Protein AF-A0A840QL45-F1 (afdb_monomer_lite)

Radius of gyration: 33.61 Å; chains: 1; bounding box: 46×87×76 Å

Foldseek 3Di:
DDDDDDDDDDDDDDDDDDDDDPPPPPPCPVVNVVVVVVVVVVVVVVVVVVVVVVVVVVVVVVVVPDDDDPVVVVVVVVVVVVVVVVVVVVVVVVVVVVVVVVVVVD

Structure (mmCIF, N/CA/C/O backbone):
data_AF-A0A840QL45-F1
#
_entry.id   AF-A0A840QL45-F1
#
loop_
_atom_site.group_PDB
_atom_site.id
_atom_site.type_symbol
_atom_site.label_atom_id
_atom_site.label_alt_id
_atom_site.label_comp_id
_atom_site.label_asym_id
_atom_site.label_entity_id
_atom_site.label_seq_id
_atom_site.pdbx_PDB_ins_code
_atom_site.Cartn_x
_atom_site.Cartn_y
_atom_site.Cartn_z
_atom_site.occupancy
_atom_site.B_iso_or_equiv
_atom_site.auth_seq_id
_atom_site.auth_comp_id
_atom_site.auth_asym_id
_atom_site.auth_atom_id
_atom_site.pdbx_PDB_model_num
ATOM 1 N N . MET A 1 1 ? -22.420 77.841 51.236 1.00 42.84 1 MET A N 1
ATOM 2 C CA . MET A 1 1 ? -21.204 77.981 50.421 1.00 42.84 1 MET A CA 1
ATOM 3 C C . MET A 1 1 ? -20.469 76.660 50.507 1.00 42.84 1 MET A C 1
ATOM 5 O O . MET A 1 1 ? -20.133 76.236 51.602 1.00 42.84 1 MET A O 1
ATOM 9 N N . GLU A 1 2 ? -20.395 75.988 49.363 1.00 56.12 2 GLU A N 1
ATOM 10 C CA . GLU A 1 2 ? -19.425 74.959 48.946 1.00 56.12 2 GLU A CA 1
ATOM 11 C C . GLU A 1 2 ? -17.988 75.156 49.515 1.00 56.12 2 GLU A C 1
ATOM 13 O O . GLU A 1 2 ? -17.725 76.276 49.962 1.00 56.12 2 GLU A O 1
ATOM 18 N N . PRO A 1 3 ? -17.006 74.212 49.410 1.00 57.12 3 PRO A N 1
ATOM 19 C CA . PRO A 1 3 ? -16.990 72.967 48.609 1.00 57.12 3 PRO A CA 1
ATOM 20 C C . PRO A 1 3 ? -16.070 71.804 49.139 1.00 57.12 3 PRO A C 1
ATOM 22 O O . PRO A 1 3 ? -15.508 71.853 50.227 1.00 57.12 3 PRO A O 1
ATOM 25 N N . LEU A 1 4 ? -15.875 70.804 48.262 1.00 47.50 4 LEU A N 1
ATOM 26 C CA . LEU A 1 4 ? -14.695 69.935 48.042 1.00 47.50 4 LEU A CA 1
ATOM 27 C C . LEU A 1 4 ? -14.500 68.624 48.840 1.00 47.50 4 LEU A C 1
ATOM 29 O O . LEU A 1 4 ? -13.968 68.585 49.941 1.00 47.50 4 LEU A O 1
ATOM 33 N N . THR A 1 5 ? -14.753 67.543 48.090 1.00 57.69 5 THR A N 1
ATOM 34 C CA . THR A 1 5 ? -13.879 66.368 47.909 1.00 57.69 5 THR A CA 1
ATOM 35 C C . THR A 1 5 ? -13.745 65.396 49.079 1.00 57.69 5 THR A C 1
ATOM 37 O O . THR A 1 5 ? -12.937 65.593 49.976 1.00 57.69 5 THR A O 1
ATOM 40 N N . ASN A 1 6 ? -14.379 64.224 48.956 1.00 48.50 6 ASN A N 1
ATOM 41 C CA . ASN A 1 6 ? -13.684 63.006 49.361 1.00 48.50 6 ASN A CA 1
ATOM 42 C C . ASN A 1 6 ? -14.086 61.789 48.519 1.00 48.50 6 ASN A C 1
ATOM 44 O O . ASN A 1 6 ? -15.243 61.375 48.481 1.00 48.50 6 ASN A O 1
ATOM 48 N N . HIS A 1 7 ? -13.082 61.238 47.842 1.00 60.62 7 HIS A N 1
ATOM 49 C CA . HIS A 1 7 ? -13.088 59.929 47.210 1.00 60.62 7 HIS A CA 1
ATOM 50 C C . HIS A 1 7 ? -13.340 58.842 48.258 1.00 60.62 7 HIS A C 1
ATOM 52 O O . HIS A 1 7 ? -12.675 58.843 49.288 1.00 60.62 7 HIS A O 1
ATOM 58 N N . ALA A 1 8 ? -14.212 57.882 47.960 1.00 53.56 8 ALA A N 1
ATOM 59 C CA . ALA A 1 8 ? -13.899 56.451 48.001 1.00 53.56 8 ALA A CA 1
ATOM 60 C C . ALA A 1 8 ? -15.185 55.617 47.924 1.00 53.56 8 ALA A C 1
ATOM 62 O O . ALA A 1 8 ? -16.197 55.937 48.533 1.00 53.56 8 ALA A O 1
ATOM 63 N N . VAL A 1 9 ? -15.063 54.477 47.244 1.00 59.66 9 VAL A N 1
ATOM 64 C CA . VAL A 1 9 ? -15.986 53.335 47.290 1.00 59.66 9 VAL A CA 1
ATOM 65 C C . VAL A 1 9 ? -17.275 53.484 46.477 1.00 59.66 9 VAL A C 1
ATOM 67 O O . VAL A 1 9 ? -18.364 53.657 47.001 1.00 59.66 9 VAL A O 1
ATOM 70 N N . GLN A 1 10 ? -17.163 53.225 45.175 1.00 54.59 10 GLN A N 1
ATOM 71 C CA . GLN A 1 10 ? -18.096 52.288 44.544 1.00 54.59 10 GLN A CA 1
ATOM 72 C C . GLN A 1 10 ? -17.371 51.544 43.418 1.00 54.59 10 GLN A C 1
ATOM 74 O O . GLN A 1 10 ? -17.616 51.731 42.229 1.00 54.59 10 GLN A O 1
ATOM 79 N N . MET A 1 11 ? -16.425 50.694 43.823 1.00 58.34 11 MET A N 1
ATOM 80 C CA . MET A 1 11 ? -16.047 49.546 43.008 1.00 58.34 11 MET A CA 1
ATOM 81 C C . MET A 1 11 ? -17.242 48.579 42.955 1.00 58.34 11 MET A C 1
ATOM 83 O O . MET A 1 11 ? -17.995 48.458 43.921 1.00 58.34 11 MET A O 1
ATOM 87 N N . MET A 1 12 ? -17.355 47.875 41.827 1.00 63.62 12 MET A N 1
ATOM 88 C CA . MET A 1 12 ? -18.273 46.766 41.544 1.00 63.62 12 MET A CA 1
ATOM 89 C C . MET A 1 12 ? -19.691 47.132 41.062 1.00 63.62 12 MET A C 1
ATOM 91 O O . MET A 1 12 ? -20.669 47.110 41.804 1.00 63.62 12 MET A O 1
ATOM 95 N N . ARG A 1 13 ? -19.823 47.316 39.745 1.00 65.31 13 ARG A N 1
ATOM 96 C CA . ARG A 1 13 ? -21.002 46.845 39.001 1.00 65.31 13 ARG A CA 1
ATOM 97 C C . ARG A 1 13 ? -20.501 46.021 37.811 1.00 65.31 13 ARG A C 1
ATOM 99 O O . ARG A 1 13 ? -19.921 46.611 36.902 1.00 65.31 13 ARG A O 1
ATOM 106 N N . PRO A 1 14 ? -20.669 44.687 37.791 1.00 52.94 14 PRO A N 1
ATOM 107 C CA . PRO A 1 14 ? -20.407 43.919 36.584 1.00 52.94 14 PRO A CA 1
ATOM 108 C C . PRO A 1 14 ? -21.488 44.251 35.548 1.00 52.94 14 PRO A C 1
ATOM 110 O O . PRO A 1 14 ? -22.662 43.938 35.736 1.00 52.94 14 PRO A O 1
ATOM 113 N N . GLN A 1 15 ? -21.092 44.918 34.461 1.00 52.97 15 GLN A N 1
ATOM 114 C CA . GLN A 1 15 ? -21.915 45.016 33.261 1.00 52.97 15 GLN A CA 1
ATOM 115 C C . GLN A 1 15 ? -21.777 43.712 32.478 1.00 52.97 15 GLN A C 1
ATOM 117 O O . GLN A 1 15 ? -20.753 43.448 31.854 1.00 52.97 15 GLN A O 1
ATOM 122 N N . ALA A 1 16 ? -22.821 42.893 32.519 1.00 52.53 16 ALA A N 1
ATOM 123 C CA . ALA A 1 16 ? -23.074 41.904 31.488 1.00 52.53 16 ALA A CA 1
ATOM 124 C C . ALA A 1 16 ? -23.800 42.601 30.330 1.00 52.53 16 ALA A C 1
ATOM 126 O O . ALA A 1 16 ? -24.838 43.209 30.581 1.00 52.53 16 ALA A O 1
ATOM 127 N N . SER A 1 17 ? -23.272 42.524 29.100 1.00 52.84 17 SER A N 1
ATOM 128 C CA . SER A 1 17 ? -23.962 41.977 27.906 1.00 52.84 17 SER A CA 1
ATOM 129 C C . SER A 1 17 ? -23.291 42.335 26.555 1.00 52.84 17 SER A C 1
ATOM 131 O O . SER A 1 17 ? -23.435 43.442 26.060 1.00 52.84 17 SER A O 1
ATOM 133 N N . THR A 1 18 ? -22.693 41.299 25.927 1.00 50.81 18 THR A N 1
ATOM 134 C CA . THR A 1 18 ? -22.773 40.889 24.489 1.00 50.81 18 THR A CA 1
ATOM 135 C C . THR A 1 18 ? -22.149 41.781 23.382 1.00 50.81 18 THR A C 1
ATOM 137 O O . THR A 1 18 ? -21.949 42.961 23.638 1.00 50.81 18 THR A O 1
ATOM 140 N N . PRO A 1 19 ? -21.887 41.308 22.129 1.00 52.75 19 PRO A N 1
ATOM 141 C CA . PRO A 1 19 ? -22.080 39.973 21.531 1.00 52.75 19 PRO A CA 1
ATOM 142 C C . PRO A 1 19 ? -20.887 39.448 20.662 1.00 52.75 19 PRO A C 1
ATOM 144 O O . PRO A 1 19 ? -19.961 40.171 20.315 1.00 52.75 19 PRO A O 1
ATOM 147 N N . THR A 1 20 ? -20.994 38.187 20.225 1.00 51.47 20 THR A N 1
ATOM 148 C CA . THR A 1 20 ? -20.463 37.654 18.947 1.00 51.47 20 THR A CA 1
ATOM 149 C C . THR A 1 20 ? -18.946 37.521 18.745 1.00 51.47 20 THR A C 1
ATOM 151 O O . THR A 1 20 ? -18.283 38.386 18.188 1.00 51.47 20 THR A O 1
ATOM 154 N N . 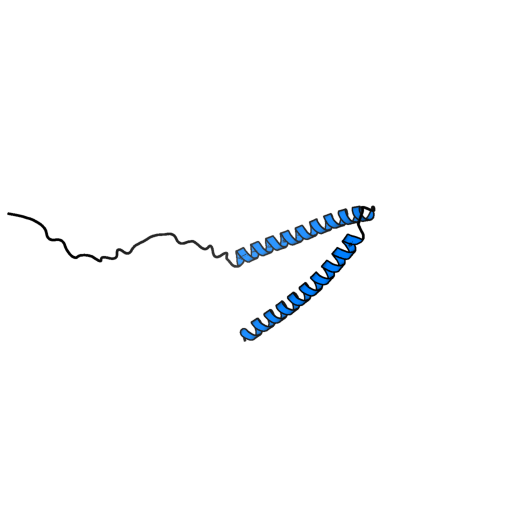ALA A 1 21 ? -18.453 36.305 18.982 1.00 51.50 21 ALA A N 1
ATOM 155 C CA . ALA A 1 21 ? -17.661 35.572 17.991 1.00 51.50 21 ALA A CA 1
ATOM 156 C C . ALA A 1 21 ? -17.860 34.075 18.252 1.00 51.50 21 ALA A C 1
ATOM 158 O O . ALA A 1 21 ? -16.998 33.375 18.777 1.00 51.50 21 ALA A O 1
ATOM 159 N N . GLY A 1 22 ? -19.067 33.594 17.944 1.00 47.03 22 GLY A N 1
ATOM 160 C CA . GLY A 1 22 ? -19.284 32.168 17.782 1.00 47.03 22 GLY A CA 1
ATOM 161 C C . GLY A 1 22 ? -18.452 31.718 16.592 1.00 47.03 22 GLY A C 1
ATOM 162 O O . GLY A 1 22 ? -18.848 31.935 15.448 1.00 47.03 22 GLY A O 1
ATOM 163 N N . THR A 1 23 ? -17.301 31.104 16.860 1.00 53.12 23 THR A N 1
ATOM 164 C CA . THR A 1 23 ? -16.664 30.187 15.921 1.00 53.12 23 THR A CA 1
ATOM 165 C C . THR A 1 23 ? -17.716 29.140 15.601 1.00 53.12 23 THR A C 1
ATOM 167 O O . THR A 1 23 ? -17.941 28.204 16.370 1.00 53.12 23 THR A O 1
ATOM 170 N N . THR A 1 24 ? -18.421 29.348 14.492 1.00 49.38 24 THR A N 1
ATOM 171 C CA . THR A 1 24 ? -19.272 28.337 13.887 1.00 49.38 24 THR A CA 1
ATOM 172 C C . THR A 1 24 ? -18.309 27.260 13.420 1.00 49.38 24 THR A C 1
ATOM 174 O O . THR A 1 24 ? -17.806 27.289 12.303 1.00 49.38 24 THR A O 1
ATOM 177 N N . GLN A 1 25 ? -17.982 26.339 14.327 1.00 55.59 25 GLN A N 1
ATOM 178 C CA . GLN A 1 25 ? -17.543 25.015 13.947 1.00 55.59 25 GLN A CA 1
ATOM 179 C C . GLN A 1 25 ? -18.710 24.439 13.163 1.00 55.59 25 GLN A C 1
ATOM 181 O O . GLN A 1 25 ? -19.705 23.979 13.727 1.00 55.59 25 GLN A O 1
ATOM 186 N N . GLN A 1 26 ? -18.614 24.591 11.847 1.00 53.50 26 GLN A N 1
ATOM 187 C CA . GLN A 1 26 ? -19.461 23.939 10.880 1.00 53.50 26 GLN A CA 1
ATOM 188 C C . GLN A 1 26 ? -19.276 22.445 11.128 1.00 53.50 26 GLN A C 1
ATOM 190 O O . GLN A 1 26 ? -18.316 21.833 10.668 1.00 53.50 26 GLN A O 1
ATOM 195 N N . ARG A 1 27 ? -20.154 21.886 11.969 1.00 59.28 27 ARG A N 1
ATOM 196 C CA . ARG A 1 27 ? -20.361 20.449 12.088 1.00 59.28 27 ARG A CA 1
ATOM 197 C C . ARG A 1 27 ? -20.739 20.002 10.687 1.00 59.28 27 ARG A C 1
ATOM 199 O O . ARG A 1 27 ? -21.894 20.154 10.301 1.00 59.28 27 ARG A O 1
ATOM 206 N N . THR A 1 28 ? -19.759 19.527 9.926 1.00 61.44 28 THR A N 1
ATOM 207 C CA . THR A 1 28 ? -19.998 18.779 8.700 1.00 61.44 28 THR A CA 1
ATOM 208 C C . THR A 1 28 ? -20.997 17.700 9.062 1.00 61.44 28 THR A C 1
ATOM 210 O O . THR A 1 28 ? -20.754 16.863 9.938 1.00 61.44 28 THR A O 1
ATOM 213 N N . SER A 1 29 ? -22.185 17.794 8.476 1.00 72.31 29 SER A N 1
ATOM 214 C CA . SER A 1 29 ? -23.215 16.800 8.720 1.00 72.31 29 SER A CA 1
ATOM 215 C C . SER A 1 29 ? -22.695 15.449 8.227 1.00 72.31 29 SER A C 1
ATOM 217 O O . SER A 1 29 ? -21.928 15.371 7.264 1.00 72.31 29 SER A O 1
ATOM 219 N N . THR A 1 30 ? -23.102 14.356 8.871 1.00 70.75 30 THR A N 1
ATOM 220 C CA . THR A 1 30 ? -22.682 13.002 8.473 1.00 70.75 30 THR A CA 1
ATOM 221 C C . THR A 1 30 ? -22.974 12.727 6.990 1.00 70.75 30 THR A C 1
ATOM 223 O O . THR A 1 30 ? -22.227 12.001 6.344 1.00 70.75 30 THR A O 1
ATOM 226 N N . HIS A 1 31 ? -23.999 13.377 6.427 1.00 72.56 31 HIS A N 1
ATOM 227 C CA . HIS A 1 31 ? -24.326 13.333 5.000 1.00 72.56 31 HIS A CA 1
ATOM 228 C C . HIS A 1 31 ? -23.282 14.030 4.110 1.00 72.56 31 HIS A C 1
ATOM 230 O O . HIS A 1 31 ? -22.873 13.463 3.098 1.00 72.56 31 HIS A O 1
ATOM 236 N N . GLU A 1 32 ? -22.799 15.218 4.482 1.00 75.94 32 GLU A N 1
ATOM 237 C CA . GLU A 1 32 ? -21.732 15.910 3.738 1.00 75.94 32 GLU A CA 1
ATOM 238 C C . GLU A 1 32 ? -20.410 15.133 3.794 1.00 75.94 32 GLU A C 1
ATOM 240 O O . GLU A 1 32 ? -19.698 15.046 2.793 1.00 75.94 32 GLU A O 1
ATOM 245 N N . ALA A 1 33 ? -20.112 14.500 4.935 1.00 75.12 33 ALA A N 1
ATOM 246 C CA . ALA A 1 33 ? -18.958 13.614 5.081 1.00 75.12 33 ALA A CA 1
ATOM 247 C C . ALA A 1 33 ? -19.082 12.334 4.226 1.00 75.12 33 ALA A C 1
ATOM 249 O O . ALA A 1 33 ? -18.104 11.872 3.642 1.00 75.12 33 ALA A O 1
ATOM 250 N N . GLN A 1 34 ? -20.286 11.766 4.099 1.00 78.19 34 GLN A N 1
ATOM 251 C CA . GLN A 1 34 ? -20.541 10.621 3.216 1.00 78.19 34 GLN A CA 1
ATOM 252 C C . GLN A 1 34 ? -20.403 10.989 1.735 1.00 78.19 34 GLN A C 1
ATOM 254 O O . GLN A 1 34 ? -19.862 10.208 0.951 1.00 78.19 34 GLN A O 1
ATOM 259 N N . GLN A 1 35 ? -20.866 12.176 1.340 1.00 83.44 35 GLN A N 1
ATOM 260 C CA . GLN A 1 35 ? -20.754 12.645 -0.038 1.00 83.44 35 GLN A CA 1
ATOM 261 C C . GLN A 1 35 ? -19.299 12.942 -0.423 1.00 83.44 35 GLN A C 1
ATOM 263 O O . GLN A 1 35 ? -18.869 12.540 -1.506 1.00 83.44 35 GLN A O 1
ATOM 268 N N . SER A 1 36 ? -18.523 13.571 0.464 1.00 83.31 36 SER A N 1
ATOM 269 C CA . SER A 1 36 ? -17.095 13.819 0.232 1.00 83.31 36 SER A CA 1
ATOM 270 C C . SER A 1 36 ? -16.286 12.520 0.182 1.00 83.31 36 SER A C 1
ATOM 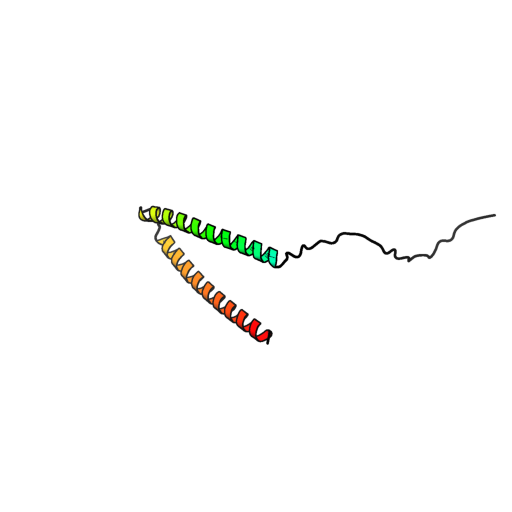272 O O . SER A 1 36 ? -15.436 12.366 -0.694 1.00 83.31 36 SER A O 1
ATOM 274 N N . PHE A 1 37 ? -16.609 11.540 1.033 1.00 83.00 37 PHE A N 1
ATOM 275 C CA . PHE A 1 37 ? -16.003 10.210 0.976 1.00 83.00 37 PHE A CA 1
ATOM 276 C C . PHE A 1 37 ? -16.329 9.481 -0.332 1.00 83.00 37 PHE A C 1
ATOM 278 O O . PHE A 1 37 ? -15.433 8.942 -0.977 1.00 83.00 37 PHE A O 1
ATOM 285 N N . LYS A 1 38 ? -17.595 9.501 -0.774 1.00 89.00 38 LYS A N 1
ATOM 286 C CA . LYS A 1 38 ? -18.006 8.907 -2.056 1.00 89.00 38 LYS A CA 1
ATOM 287 C C . LYS A 1 38 ? -17.264 9.540 -3.235 1.00 89.00 38 LYS A C 1
ATOM 289 O O . LYS A 1 38 ? -16.861 8.826 -4.152 1.00 89.00 38 LYS A O 1
ATOM 294 N N . GLN A 1 39 ? -17.082 10.858 -3.207 1.00 89.56 39 GLN A N 1
ATOM 295 C CA . GLN A 1 39 ? -16.340 11.587 -4.231 1.00 89.56 39 GLN A CA 1
ATOM 296 C C . GLN A 1 39 ? -14.864 11.168 -4.241 1.00 89.56 39 GLN A C 1
ATOM 298 O O . GLN A 1 39 ? -14.363 10.731 -5.273 1.00 89.56 39 GLN A O 1
ATOM 303 N N . MET A 1 40 ? -14.210 11.173 -3.075 1.00 87.62 40 MET A N 1
ATOM 304 C CA . MET A 1 40 ? -12.818 10.738 -2.927 1.00 87.62 40 MET A CA 1
ATOM 305 C C . MET A 1 40 ? -12.614 9.281 -3.365 1.00 87.62 40 MET A C 1
ATOM 307 O O . MET A 1 40 ? -11.636 8.971 -4.045 1.00 87.62 40 MET A O 1
ATOM 311 N N . LEU A 1 41 ? -13.563 8.395 -3.054 1.00 87.44 41 LEU A N 1
ATOM 312 C CA . LEU A 1 41 ? -13.537 7.004 -3.495 1.00 87.44 41 LEU A CA 1
ATOM 313 C C . LEU A 1 41 ? -13.668 6.889 -5.019 1.00 87.44 41 LEU A C 1
ATOM 315 O O . LEU A 1 41 ? -12.907 6.159 -5.650 1.00 87.44 41 LEU A O 1
ATOM 319 N N . SER A 1 42 ? -14.603 7.626 -5.623 1.00 90.56 42 SER A N 1
ATOM 320 C CA . SER A 1 42 ? -14.769 7.661 -7.079 1.00 90.56 42 SER A CA 1
ATOM 321 C C . SER A 1 42 ? -13.507 8.167 -7.779 1.00 90.56 42 SER A C 1
ATOM 323 O O . SER A 1 42 ? -13.112 7.626 -8.812 1.00 90.56 42 SER A O 1
ATOM 325 N N . ASP A 1 43 ? -12.870 9.193 -7.225 1.00 90.62 43 ASP A N 1
ATOM 326 C CA . ASP A 1 43 ? -11.663 9.782 -7.798 1.00 90.62 43 ASP A CA 1
ATOM 327 C C . ASP A 1 43 ? -10.447 8.869 -7.598 1.00 90.62 43 ASP A C 1
ATOM 329 O O . ASP A 1 43 ? -9.636 8.717 -8.508 1.00 90.62 43 ASP A O 1
ATOM 333 N N . SER A 1 44 ? -10.389 8.140 -6.481 1.00 84.88 44 SER A N 1
ATOM 334 C CA . SER A 1 44 ? -9.385 7.096 -6.248 1.00 84.88 44 SER A CA 1
ATOM 335 C C . SER A 1 44 ? -9.518 5.946 -7.249 1.00 84.88 44 SER A C 1
ATOM 337 O O . SER A 1 44 ? -8.522 5.508 -7.818 1.00 84.88 44 SER A O 1
ATOM 339 N N . ILE A 1 45 ? -10.742 5.481 -7.528 1.00 90.06 45 ILE A N 1
ATOM 340 C CA . ILE A 1 45 ? -10.995 4.428 -8.528 1.00 90.06 45 ILE A CA 1
ATOM 341 C C . ILE A 1 45 ? -10.560 4.886 -9.927 1.00 90.06 45 ILE A C 1
ATOM 343 O O . ILE A 1 45 ? -9.952 4.114 -10.672 1.00 90.06 45 ILE A O 1
ATOM 347 N N . ARG A 1 46 ? -10.821 6.149 -10.283 1.00 90.44 46 ARG A N 1
ATOM 348 C CA . ARG A 1 46 ? -10.337 6.739 -11.541 1.00 90.44 46 ARG A CA 1
ATOM 349 C C . ARG A 1 46 ? -8.812 6.825 -11.580 1.00 90.44 46 ARG A C 1
ATOM 351 O O . ARG A 1 46 ? -8.224 6.407 -12.572 1.00 90.44 46 ARG A O 1
ATOM 358 N N . GLY A 1 47 ? -8.181 7.264 -10.492 1.00 88.19 47 GLY A N 1
ATOM 359 C CA . GLY A 1 47 ? -6.723 7.312 -10.372 1.00 88.19 47 GLY A CA 1
ATOM 360 C C . GLY A 1 47 ? -6.069 5.933 -10.507 1.00 88.19 47 GLY A C 1
ATOM 361 O O . GLY A 1 47 ? -5.039 5.795 -11.161 1.00 88.19 47 GLY A O 1
ATOM 362 N N . VAL A 1 48 ? -6.697 4.880 -9.973 1.00 87.94 48 VAL A N 1
ATOM 363 C CA . VAL A 1 48 ? -6.235 3.492 -10.149 1.00 87.94 48 VAL A CA 1
ATOM 364 C C . VAL A 1 48 ? -6.348 3.038 -11.607 1.00 87.94 48 VAL A C 1
ATOM 366 O O . VAL A 1 48 ? -5.447 2.363 -12.104 1.00 87.94 48 VAL A O 1
ATOM 369 N N . ASN A 1 49 ? -7.423 3.400 -12.311 1.00 89.12 49 ASN A N 1
ATOM 370 C CA . ASN A 1 49 ? -7.581 3.073 -13.731 1.00 89.12 49 ASN A CA 1
ATOM 371 C C . ASN A 1 49 ? -6.515 3.768 -14.599 1.00 89.12 49 ASN A C 1
ATOM 373 O O . ASN A 1 49 ? -5.900 3.140 -15.460 1.00 89.12 49 ASN A O 1
ATOM 377 N N . GLU A 1 50 ? -6.245 5.042 -14.322 1.00 89.06 50 GLU A N 1
ATOM 378 C CA . GLU A 1 50 ? -5.219 5.821 -15.016 1.00 89.06 50 GLU A CA 1
ATOM 379 C C . GLU A 1 50 ? -3.800 5.306 -14.725 1.00 89.06 50 GLU A C 1
ATOM 381 O O . GLU A 1 50 ? -2.975 5.169 -15.635 1.00 89.06 50 GLU A O 1
ATOM 386 N N . SER A 1 51 ? -3.538 4.927 -13.473 1.00 80.38 51 SER A N 1
ATOM 387 C CA . SER A 1 51 ? -2.286 4.290 -13.059 1.00 80.38 51 SER A CA 1
ATOM 388 C C . SER A 1 51 ? -2.077 2.936 -13.748 1.00 80.38 51 SER A C 1
ATOM 390 O O . SER A 1 51 ? -0.994 2.679 -14.272 1.00 80.38 51 SER A O 1
ATOM 392 N N . GLN A 1 52 ? -3.120 2.101 -13.860 1.00 80.81 52 GLN A N 1
ATOM 393 C CA . GLN A 1 52 ? -3.056 0.837 -14.610 1.00 80.81 52 GLN A CA 1
ATOM 394 C C . GLN A 1 52 ? -2.700 1.055 -16.081 1.00 80.81 52 GLN A C 1
ATOM 396 O O . GLN A 1 52 ? -1.784 0.413 -16.588 1.00 80.81 52 GLN A O 1
ATOM 401 N N . LYS A 1 53 ? -3.358 2.005 -16.753 1.00 88.06 53 LYS A N 1
ATOM 402 C CA . LYS A 1 53 ? -3.072 2.322 -18.159 1.00 88.06 53 LYS A CA 1
ATOM 403 C C . LYS A 1 53 ? -1.639 2.827 -18.354 1.00 88.06 53 LYS A C 1
ATOM 405 O O . LYS A 1 53 ? -0.969 2.471 -19.321 1.00 88.06 53 LYS A O 1
ATOM 410 N N . THR A 1 54 ? -1.149 3.634 -17.416 1.00 84.25 54 THR A N 1
ATOM 411 C CA . THR A 1 54 ? 0.244 4.099 -17.404 1.00 84.25 54 THR A CA 1
ATOM 412 C C . THR A 1 54 ? 1.210 2.933 -17.200 1.00 84.25 54 THR A C 1
ATOM 414 O O . THR A 1 54 ? 2.224 2.845 -17.893 1.00 84.25 54 THR A O 1
ATOM 417 N N . SER A 1 55 ? 0.873 2.006 -16.302 1.00 72.88 55 SER A N 1
ATOM 418 C CA . SER A 1 55 ? 1.661 0.802 -16.055 1.00 72.88 55 SER A CA 1
ATOM 419 C C . SER A 1 55 ? 1.711 -0.109 -17.278 1.00 72.88 55 SER A C 1
ATOM 421 O O . SER A 1 55 ? 2.785 -0.591 -17.598 1.00 72.88 55 SER A O 1
ATOM 423 N N . GLU A 1 56 ? 0.610 -0.314 -18.004 1.00 81.44 56 GLU A N 1
ATOM 424 C CA . GLU A 1 56 ? 0.603 -1.107 -19.244 1.00 81.44 56 GLU A CA 1
ATOM 425 C C . GLU A 1 56 ? 1.547 -0.521 -20.302 1.00 81.44 56 GLU A C 1
ATOM 427 O O . GLU A 1 56 ? 2.317 -1.249 -20.935 1.00 81.44 56 GLU A O 1
ATOM 432 N N . VAL A 1 57 ? 1.546 0.808 -20.457 1.00 80.12 57 VAL A N 1
ATOM 433 C CA . VAL A 1 57 ? 2.470 1.514 -21.356 1.00 80.12 57 VAL A CA 1
ATOM 434 C C . VAL A 1 57 ? 3.917 1.360 -20.885 1.00 80.12 57 VAL A C 1
ATOM 436 O O . VAL A 1 57 ? 4.803 1.103 -21.701 1.00 80.12 57 VAL A O 1
ATOM 439 N N . ALA A 1 58 ? 4.172 1.485 -19.581 1.00 70.50 58 ALA A N 1
ATOM 440 C CA . ALA A 1 58 ? 5.498 1.299 -18.999 1.00 70.50 58 ALA A CA 1
ATOM 441 C C . ALA A 1 58 ? 5.994 -0.150 -19.146 1.00 70.50 58 ALA A C 1
ATOM 443 O O . ALA A 1 58 ? 7.138 -0.362 -19.532 1.00 70.50 58 ALA A O 1
ATOM 444 N N . THR A 1 59 ? 5.134 -1.150 -18.952 1.00 74.00 59 THR A N 1
ATOM 445 C CA . THR A 1 59 ? 5.444 -2.570 -19.168 1.00 74.00 59 THR A CA 1
ATOM 446 C C . THR A 1 59 ? 5.734 -2.859 -20.641 1.00 74.00 59 THR A C 1
ATOM 448 O O . THR A 1 59 ? 6.689 -3.570 -20.943 1.00 74.00 59 THR A O 1
ATOM 451 N N . GLN A 1 60 ? 4.995 -2.253 -21.577 1.00 73.69 60 GLN A N 1
ATOM 452 C CA . GLN A 1 60 ? 5.321 -2.312 -23.010 1.00 73.69 60 GLN A CA 1
ATOM 453 C C . GLN A 1 60 ? 6.650 -1.629 -23.359 1.00 73.69 60 GLN A C 1
ATOM 455 O O . GLN A 1 60 ? 7.288 -1.986 -24.349 1.00 73.69 60 GLN A O 1
ATOM 460 N N . ARG A 1 61 ? 7.064 -0.604 -22.609 1.00 65.44 61 ARG A N 1
ATOM 461 C CA . ARG A 1 61 ? 8.392 0.017 -22.750 1.00 65.44 61 ARG A CA 1
ATOM 462 C C . ARG A 1 61 ? 9.484 -0.885 -22.178 1.00 65.44 61 ARG A C 1
ATOM 464 O O . ARG A 1 61 ? 10.444 -1.158 -22.877 1.00 65.44 61 ARG A O 1
ATOM 471 N N . MET A 1 62 ? 9.279 -1.446 -20.991 1.00 66.19 62 MET A N 1
ATOM 472 C CA . MET A 1 62 ? 10.206 -2.380 -20.346 1.00 66.19 62 MET A CA 1
ATOM 47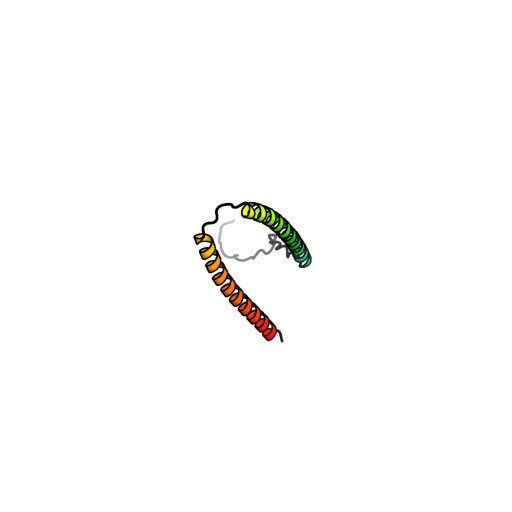3 C C . MET A 1 62 ? 10.420 -3.659 -21.166 1.00 66.19 62 MET A C 1
ATOM 475 O O . MET A 1 62 ? 11.551 -4.098 -21.331 1.00 66.19 62 MET A O 1
ATOM 479 N N . ALA A 1 63 ? 9.364 -4.235 -21.750 1.00 67.12 63 ALA A N 1
ATOM 480 C CA . ALA A 1 63 ? 9.471 -5.409 -22.622 1.00 67.12 63 ALA A CA 1
ATOM 481 C C . ALA A 1 63 ? 10.289 -5.147 -23.904 1.00 67.12 63 ALA A C 1
ATOM 483 O O . ALA A 1 63 ? 10.687 -6.094 -24.579 1.00 67.12 63 ALA A O 1
ATOM 484 N N . ARG A 1 64 ? 10.557 -3.875 -24.235 1.00 72.31 64 ARG A N 1
ATOM 485 C CA . ARG A 1 64 ? 11.483 -3.474 -25.303 1.00 72.31 64 ARG A CA 1
ATOM 486 C C . ARG A 1 64 ? 12.950 -3.407 -24.851 1.00 72.31 64 ARG A C 1
ATOM 488 O O . ARG A 1 64 ? 13.797 -3.152 -25.698 1.00 72.31 64 ARG A O 1
ATOM 495 N N . GLY A 1 65 ? 13.245 -3.704 -23.581 1.00 56.34 65 GLY A N 1
ATOM 496 C CA . GLY A 1 65 ? 14.599 -3.933 -23.071 1.00 56.34 65 GLY A CA 1
ATOM 497 C C . GLY A 1 65 ? 15.328 -2.691 -22.562 1.00 56.34 65 GLY A C 1
ATOM 498 O O . GLY A 1 65 ? 16.506 -2.536 -22.863 1.00 56.34 65 GLY A O 1
ATOM 499 N N . ASP A 1 66 ? 14.653 -1.819 -21.808 1.00 60.25 66 ASP A N 1
ATOM 500 C CA . ASP A 1 66 ? 15.325 -0.716 -21.105 1.00 60.25 66 ASP A CA 1
ATOM 501 C C . ASP A 1 66 ? 16.031 -1.215 -19.822 1.00 60.25 66 ASP A C 1
ATOM 503 O O . ASP A 1 66 ? 15.492 -2.03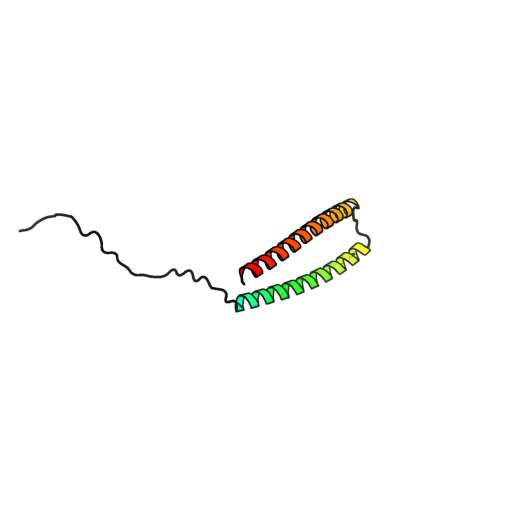8 -19.081 1.00 60.25 66 ASP A O 1
ATOM 507 N N . ASP A 1 67 ? 17.246 -0.699 -19.619 1.00 54.22 67 ASP A N 1
ATOM 508 C CA . ASP A 1 67 ? 18.272 -0.988 -18.603 1.00 54.22 67 ASP A CA 1
ATOM 509 C C . ASP A 1 67 ? 17.713 -1.157 -17.168 1.00 54.22 67 ASP A C 1
ATOM 511 O O . ASP A 1 67 ? 17.234 -0.197 -16.564 1.00 54.2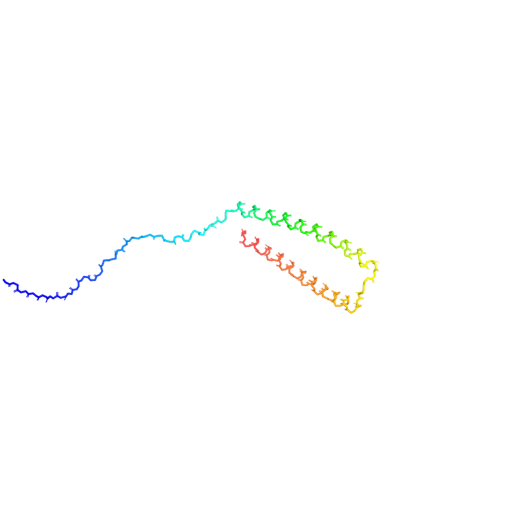2 67 ASP A O 1
ATOM 515 N N . ILE A 1 68 ? 17.771 -2.373 -16.603 1.00 59.41 68 ILE A N 1
ATOM 516 C CA . ILE A 1 68 ? 17.495 -2.621 -15.175 1.00 59.41 68 ILE A CA 1
ATOM 517 C C . ILE A 1 68 ? 18.721 -3.283 -14.550 1.00 59.41 68 ILE A C 1
ATOM 519 O O . ILE A 1 68 ? 19.111 -4.389 -14.932 1.00 59.41 68 ILE A O 1
ATOM 523 N N . ASP A 1 69 ? 19.303 -2.611 -13.560 1.00 68.88 69 ASP A N 1
ATOM 524 C CA . ASP A 1 69 ? 20.448 -3.094 -12.797 1.00 68.88 69 ASP A CA 1
ATOM 525 C C . ASP A 1 69 ? 19.994 -4.172 -11.791 1.00 68.88 69 ASP A C 1
ATOM 527 O O . ASP A 1 69 ? 19.101 -3.957 -10.965 1.00 68.88 69 ASP A O 1
ATOM 531 N N . LEU A 1 70 ? 20.603 -5.362 -11.849 1.00 70.38 70 LEU A N 1
ATOM 532 C CA . LEU A 1 70 ? 20.288 -6.512 -10.985 1.00 70.38 70 LEU A CA 1
ATOM 533 C C . LEU A 1 70 ? 20.317 -6.152 -9.487 1.00 70.38 70 LEU A C 1
ATOM 535 O O . LEU A 1 70 ? 19.584 -6.744 -8.688 1.00 70.38 70 LEU A O 1
ATOM 539 N N . HIS A 1 71 ? 21.143 -5.176 -9.099 1.00 75.06 71 HIS A N 1
ATOM 540 C CA . HIS A 1 71 ? 21.246 -4.715 -7.717 1.00 75.06 71 HIS A CA 1
ATOM 541 C C . HIS A 1 71 ? 19.941 -4.072 -7.220 1.00 75.06 71 HIS A C 1
ATOM 543 O O . HIS A 1 71 ? 19.525 -4.319 -6.086 1.00 75.06 71 HIS A O 1
ATOM 549 N N . GLU A 1 72 ? 19.251 -3.309 -8.072 1.00 79.06 72 GLU A N 1
ATOM 550 C CA . GLU A 1 72 ? 17.978 -2.673 -7.720 1.00 79.06 72 GLU A CA 1
ATOM 551 C C . GLU A 1 72 ? 16.870 -3.704 -7.501 1.00 79.06 72 GLU A C 1
ATOM 553 O O . GLU A 1 72 ? 16.076 -3.566 -6.569 1.00 79.06 72 GLU A O 1
ATOM 558 N N . VAL A 1 73 ? 16.854 -4.784 -8.290 1.00 82.81 73 VAL A N 1
ATOM 559 C CA . VAL A 1 73 ? 15.875 -5.873 -8.143 1.00 82.81 73 VAL A CA 1
ATOM 560 C C . VAL A 1 73 ? 16.041 -6.586 -6.798 1.00 82.81 73 VAL A C 1
ATOM 562 O O . VAL A 1 73 ? 15.049 -6.861 -6.119 1.00 82.81 73 VAL A O 1
ATOM 565 N N . MET A 1 74 ? 17.281 -6.845 -6.367 1.00 84.25 74 MET A N 1
ATOM 566 C CA . MET A 1 74 ? 17.546 -7.461 -5.060 1.00 84.25 74 MET A CA 1
ATOM 567 C C . MET A 1 74 ? 17.140 -6.548 -3.895 1.00 84.25 74 MET A C 1
ATOM 569 O O . MET A 1 74 ? 16.493 -7.013 -2.953 1.00 84.25 74 MET A O 1
ATOM 573 N N . ILE A 1 75 ? 17.459 -5.250 -3.975 1.00 91.88 75 ILE A N 1
ATOM 574 C CA . ILE A 1 75 ? 17.062 -4.249 -2.967 1.00 91.88 75 ILE A CA 1
ATOM 575 C C . ILE A 1 75 ? 15.533 -4.155 -2.891 1.00 91.88 75 ILE A C 1
ATOM 577 O O . ILE A 1 75 ? 14.953 -4.176 -1.802 1.00 91.88 75 ILE A O 1
ATOM 581 N N . ALA A 1 76 ? 14.865 -4.078 -4.044 1.00 88.31 76 ALA A N 1
ATOM 582 C CA . ALA A 1 76 ? 13.412 -4.018 -4.129 1.00 88.31 76 ALA A CA 1
ATOM 583 C C . ALA A 1 76 ? 12.763 -5.276 -3.532 1.00 88.31 76 ALA A C 1
ATOM 585 O O . ALA A 1 76 ? 11.805 -5.158 -2.767 1.00 88.31 76 ALA A O 1
ATOM 586 N N . GLY A 1 77 ? 13.322 -6.459 -3.806 1.00 92.38 77 GLY A N 1
ATOM 587 C CA . GLY A 1 77 ? 12.870 -7.725 -3.228 1.00 92.38 77 GLY A CA 1
ATOM 588 C C . GLY A 1 77 ? 12.981 -7.758 -1.702 1.00 92.38 77 GLY A C 1
ATOM 589 O O . GLY A 1 77 ? 12.008 -8.083 -1.022 1.00 92.38 77 GLY A O 1
ATOM 590 N N . GLN A 1 78 ? 14.125 -7.349 -1.144 1.00 93.19 78 GLN A N 1
ATOM 591 C CA . GLN A 1 78 ? 14.314 -7.268 0.311 1.00 93.19 78 GLN A CA 1
ATOM 592 C C . GLN A 1 78 ? 13.356 -6.263 0.962 1.00 93.19 78 GLN A C 1
ATOM 594 O O . GLN A 1 78 ? 12.748 -6.549 1.995 1.00 93.19 78 GLN A O 1
ATOM 599 N N . LYS A 1 79 ? 13.172 -5.093 0.341 1.00 91.56 79 LYS A N 1
ATOM 600 C CA . LYS A 1 79 ? 12.233 -4.074 0.821 1.00 91.56 79 LYS A CA 1
ATOM 601 C C . LYS A 1 79 ? 10.789 -4.578 0.799 1.00 91.56 79 LYS A C 1
ATOM 603 O O . LYS A 1 79 ? 10.044 -4.307 1.742 1.00 91.56 79 LYS A O 1
ATOM 608 N N . ALA A 1 80 ? 10.395 -5.310 -0.243 1.00 93.81 80 ALA A N 1
ATOM 609 C CA . ALA A 1 80 ? 9.063 -5.896 -0.356 1.00 93.81 80 ALA A CA 1
ATOM 610 C C . ALA A 1 80 ? 8.799 -6.944 0.737 1.00 93.81 80 ALA A C 1
ATOM 612 O O . ALA A 1 80 ? 7.749 -6.890 1.374 1.00 93.81 80 ALA A O 1
ATOM 613 N N . ASP A 1 81 ? 9.758 -7.835 1.006 1.00 95.38 81 ASP A N 1
ATOM 614 C CA . ASP A 1 81 ? 9.643 -8.849 2.065 1.00 95.38 81 ASP A CA 1
ATOM 615 C C . ASP A 1 81 ? 9.481 -8.210 3.455 1.00 95.38 81 ASP A C 1
ATOM 617 O O . ASP A 1 81 ? 8.555 -8.555 4.191 1.00 95.38 81 ASP A O 1
ATOM 621 N N . ILE A 1 82 ? 10.298 -7.204 3.788 1.00 97.12 82 ILE A N 1
ATOM 622 C CA . ILE A 1 82 ? 10.176 -6.468 5.058 1.00 97.12 82 ILE A CA 1
ATOM 623 C C . ILE A 1 82 ? 8.812 -5.772 5.154 1.00 97.12 82 ILE A C 1
ATOM 625 O O . ILE A 1 82 ? 8.118 -5.897 6.162 1.00 97.12 82 ILE A O 1
ATOM 629 N N . THR A 1 83 ? 8.394 -5.081 4.091 1.00 95.12 83 THR A N 1
ATOM 630 C CA . THR A 1 83 ? 7.116 -4.350 4.060 1.00 95.12 83 THR A CA 1
ATOM 631 C C . THR A 1 83 ? 5.925 -5.289 4.250 1.00 95.12 83 THR A C 1
ATOM 633 O O . THR A 1 83 ? 4.992 -4.962 4.981 1.00 95.12 83 THR A O 1
ATOM 636 N N . LEU A 1 84 ? 5.956 -6.469 3.626 1.00 96.56 84 LEU A N 1
ATOM 637 C CA . LEU A 1 84 ? 4.895 -7.466 3.743 1.00 96.56 84 LEU A CA 1
ATOM 638 C C . LEU A 1 84 ? 4.774 -8.010 5.171 1.00 96.56 84 LEU A C 1
ATOM 640 O O . LEU A 1 84 ? 3.662 -8.154 5.688 1.00 96.56 84 LEU A O 1
ATOM 644 N N . ARG A 1 85 ? 5.909 -8.280 5.825 1.00 95.75 85 ARG A N 1
ATOM 645 C CA . ARG A 1 85 ? 5.932 -8.718 7.228 1.00 95.75 85 ARG A CA 1
ATOM 646 C C . ARG A 1 85 ? 5.319 -7.656 8.134 1.00 95.75 85 ARG A C 1
ATOM 648 O O . ARG A 1 85 ? 4.390 -7.958 8.875 1.00 95.75 85 ARG A O 1
ATOM 655 N N . THR A 1 86 ? 5.741 -6.401 7.988 1.00 96.62 86 THR A N 1
ATOM 656 C CA . THR A 1 86 ? 5.179 -5.281 8.755 1.00 96.62 86 THR A CA 1
ATOM 657 C C . THR A 1 86 ? 3.682 -5.093 8.496 1.00 96.62 86 THR A C 1
ATOM 659 O O . THR A 1 86 ? 2.915 -4.876 9.430 1.00 96.62 86 THR A O 1
ATOM 662 N N . ALA A 1 87 ? 3.227 -5.213 7.246 1.00 96.25 87 ALA A N 1
ATOM 663 C CA . ALA A 1 87 ? 1.806 -5.114 6.920 1.00 96.25 87 ALA A CA 1
ATOM 664 C C . ALA A 1 87 ? 0.976 -6.216 7.600 1.00 96.25 87 ALA A C 1
ATOM 666 O O . ALA A 1 87 ? -0.143 -5.961 8.049 1.00 96.25 87 ALA A O 1
ATOM 667 N N . THR A 1 88 ? 1.535 -7.423 7.713 1.00 96.75 88 THR A N 1
ATOM 668 C CA . THR A 1 88 ? 0.892 -8.544 8.409 1.00 96.75 88 THR A CA 1
ATOM 669 C C . THR A 1 88 ? 0.773 -8.266 9.908 1.00 96.75 88 THR A C 1
ATOM 671 O O . THR A 1 88 ? -0.311 -8.410 10.464 1.00 96.75 88 THR A O 1
ATOM 674 N N . GLU A 1 89 ? 1.831 -7.760 10.546 1.00 96.56 89 GLU A N 1
ATOM 675 C CA . GLU A 1 89 ? 1.793 -7.372 11.965 1.00 96.56 89 GLU A CA 1
ATOM 676 C C . GLU A 1 89 ? 0.754 -6.274 12.239 1.00 96.56 89 GLU A C 1
ATOM 678 O O . GLU A 1 89 ? -0.013 -6.357 13.200 1.00 96.56 89 GLU A O 1
ATOM 683 N N . ILE A 1 90 ? 0.679 -5.261 11.369 1.00 96.31 90 ILE A N 1
ATOM 684 C CA . ILE A 1 90 ? -0.320 -4.189 11.475 1.00 96.31 90 ILE A CA 1
ATOM 685 C C . ILE A 1 90 ? -1.736 -4.752 11.334 1.00 96.31 90 ILE A C 1
ATOM 687 O O . ILE A 1 90 ? -2.620 -4.384 12.109 1.00 96.31 90 ILE A O 1
ATOM 691 N N . ARG A 1 91 ? -1.963 -5.644 10.362 1.00 94.00 91 ARG A N 1
ATOM 692 C CA . ARG A 1 91 ? -3.256 -6.310 10.167 1.00 94.00 91 ARG A CA 1
ATOM 693 C C . ARG A 1 91 ? -3.665 -7.059 11.431 1.00 94.00 91 ARG A C 1
ATOM 695 O O . ARG A 1 91 ? -4.792 -6.883 11.889 1.00 94.00 91 ARG A O 1
ATOM 702 N N . ASP A 1 92 ? -2.769 -7.858 11.996 1.00 95.19 92 ASP A N 1
ATOM 703 C CA . ASP A 1 92 ? -3.073 -8.654 13.182 1.00 95.19 92 ASP A CA 1
ATOM 704 C C . ASP A 1 92 ? -3.404 -7.746 14.382 1.00 95.19 92 ASP A C 1
ATOM 706 O O . ASP A 1 92 ? -4.426 -7.944 15.042 1.00 95.19 92 ASP A O 1
ATOM 710 N N . LYS A 1 93 ? -2.649 -6.655 14.585 1.00 93.44 93 LYS A N 1
ATOM 711 C CA . LYS A 1 93 ? -2.943 -5.649 15.625 1.00 93.44 93 LYS A CA 1
ATOM 712 C C . LYS A 1 93 ? -4.265 -4.913 15.407 1.00 93.44 93 LYS A C 1
ATOM 714 O O . LYS A 1 93 ? -4.975 -4.634 16.371 1.00 93.44 93 LYS A O 1
ATOM 719 N N . ALA A 1 94 ? -4.624 -4.610 14.162 1.00 92.69 94 ALA A N 1
ATOM 720 C CA . ALA A 1 94 ? -5.903 -3.983 13.840 1.00 92.69 94 ALA A CA 1
ATOM 721 C C . ALA A 1 94 ? -7.088 -4.918 14.138 1.00 92.69 94 ALA A C 1
ATOM 723 O O . ALA A 1 94 ? -8.113 -4.473 14.659 1.00 92.69 94 ALA A O 1
ATOM 724 N N . VAL A 1 95 ? -6.940 -6.217 13.852 1.00 93.94 95 VAL A N 1
ATOM 725 C CA . VAL A 1 95 ? -7.943 -7.241 14.182 1.00 93.94 95 VAL A CA 1
ATOM 726 C C . VAL A 1 95 ? -8.095 -7.386 15.698 1.00 93.94 95 VAL A C 1
ATOM 728 O O . VAL A 1 95 ? -9.223 -7.404 16.190 1.00 93.94 95 VAL A O 1
ATOM 731 N N . GLU A 1 96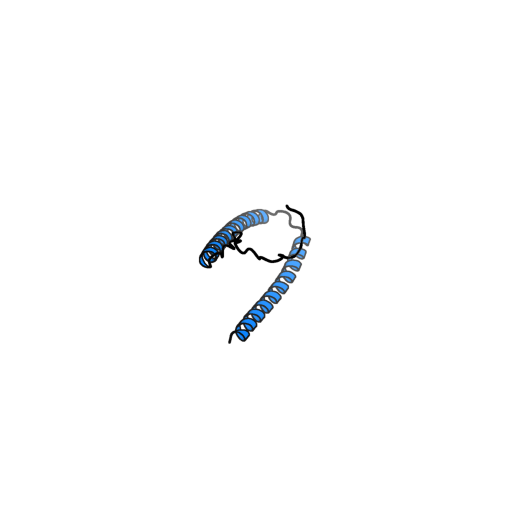 ? -6.988 -7.441 16.443 1.00 92.62 96 GLU A N 1
ATOM 732 C CA . GLU A 1 96 ? -7.003 -7.458 17.912 1.00 92.62 96 GLU A CA 1
ATOM 733 C C . GLU A 1 96 ? -7.725 -6.228 18.482 1.00 92.62 96 GLU A C 1
ATOM 735 O O . GLU A 1 96 ? -8.624 -6.369 19.311 1.00 92.62 96 GLU A O 1
ATOM 740 N N . ALA A 1 97 ? -7.390 -5.028 17.996 1.00 91.38 97 ALA A N 1
ATOM 741 C CA . ALA A 1 97 ? -8.006 -3.781 18.444 1.00 91.38 97 ALA A CA 1
ATOM 742 C C . ALA A 1 97 ? -9.519 -3.749 18.173 1.00 91.38 97 ALA A C 1
ATOM 744 O O . ALA A 1 97 ? -10.292 -3.306 19.022 1.00 91.38 97 ALA A O 1
ATOM 745 N N . TYR A 1 98 ? -9.963 -4.262 17.022 1.00 91.81 98 TYR A N 1
ATOM 746 C CA . TYR A 1 98 ? -11.387 -4.383 16.710 1.00 91.81 98 TYR A CA 1
ATOM 747 C C . TYR A 1 98 ? -12.112 -5.327 17.680 1.00 91.81 98 TYR A C 1
ATOM 749 O O . TYR A 1 98 ? -13.167 -4.982 18.214 1.00 91.81 98 TYR A O 1
ATOM 757 N N . GLN A 1 99 ? -11.527 -6.499 17.948 1.00 89.38 99 GLN A N 1
ATOM 758 C CA . GLN A 1 99 ? -12.088 -7.462 18.899 1.00 89.38 99 GLN A CA 1
ATOM 759 C C . GLN A 1 99 ? -12.144 -6.910 20.329 1.00 89.38 99 GLN A C 1
ATOM 761 O O . GLN A 1 99 ? -13.058 -7.244 21.081 1.00 89.38 99 GLN A O 1
ATOM 766 N N . GLU A 1 100 ? -11.172 -6.090 20.726 1.00 88.25 100 GLU A N 1
ATOM 767 C CA . GLU A 1 100 ? -11.150 -5.453 22.043 1.00 88.25 100 GLU A CA 1
ATOM 768 C C . GLU A 1 100 ? -12.264 -4.408 22.190 1.00 88.25 100 GLU A C 1
ATOM 770 O O . GLU A 1 100 ? -13.023 -4.444 23.156 1.00 88.25 100 GLU A O 1
ATOM 775 N N . VAL A 1 101 ? -12.450 -3.541 21.188 1.00 85.44 101 VAL A N 1
ATOM 776 C CA . VAL A 1 101 ? -13.540 -2.549 21.185 1.00 85.44 101 VAL A CA 1
ATOM 777 C C . VAL A 1 101 ? -14.910 -3.228 21.270 1.00 85.44 101 VAL A C 1
ATOM 779 O O . VAL A 1 101 ? -15.773 -2.763 22.013 1.00 85.44 101 VAL A O 1
ATOM 782 N N . MET A 1 102 ? -15.111 -4.349 20.568 1.00 84.69 102 MET A N 1
ATOM 783 C CA . MET A 1 102 ? -16.362 -5.114 20.659 1.00 84.69 102 MET A CA 1
ATOM 784 C C . MET A 1 102 ? -16.605 -5.699 22.054 1.00 84.69 102 MET A C 1
ATOM 786 O O . MET A 1 102 ? -17.746 -5.726 22.506 1.00 84.69 102 MET A O 1
ATOM 790 N N . ARG A 1 103 ? -15.548 -6.134 22.752 1.00 80.19 103 ARG A N 1
ATOM 791 C CA . ARG A 1 103 ? -15.643 -6.650 24.126 1.00 80.19 103 ARG A CA 1
ATOM 792 C C . ARG A 1 103 ? -15.958 -5.569 25.158 1.00 80.19 103 ARG A C 1
ATOM 794 O O . ARG A 1 103 ? -16.538 -5.896 26.184 1.00 80.19 103 ARG A O 1
ATOM 801 N N . MET A 1 104 ? -15.618 -4.307 24.892 1.00 79.44 104 MET A N 1
ATOM 802 C CA . MET A 1 104 ? -15.960 -3.183 25.774 1.00 79.44 104 MET A CA 1
ATOM 803 C C . MET A 1 104 ? -17.406 -2.683 25.623 1.00 79.44 104 MET A C 1
ATOM 805 O O . MET A 1 104 ? -17.876 -1.963 26.500 1.00 79.44 104 MET A O 1
ATOM 809 N N . GLN A 1 105 ? -18.088 -2.980 24.509 1.00 60.09 105 GLN A N 1
ATOM 810 C CA . GLN A 1 105 ? -19.426 -2.441 24.209 1.00 60.09 105 GLN A CA 1
ATOM 811 C C . GLN A 1 105 ? -20.600 -3.359 24.585 1.00 60.09 105 GLN A C 1
ATOM 813 O O . GLN A 1 105 ? -21.748 -2.942 24.421 1.00 60.09 105 GLN A O 1
ATOM 818 N N . ILE A 1 106 ? -20.336 -4.574 25.070 1.00 56.69 106 ILE A N 1
ATOM 819 C CA . ILE A 1 106 ? -21.357 -5.487 25.614 1.00 56.69 106 ILE A CA 1
ATOM 820 C C . ILE A 1 106 ? -21.481 -5.378 27.131 1.00 56.69 106 ILE A C 1
ATOM 822 O O . ILE A 1 106 ? -20.454 -5.123 27.796 1.00 56.69 106 ILE A O 1
#

pLDDT: mean 75.49, std 16.12, range [42.84, 97.12]

Organism: NCBI:txid1095777

InterPro domains:
  IPR001624 Flagellar hook-basal body complex protein FliE [MF_00724] (7-106)
  IPR001624 Flagellar hook-basal body complex protein FliE [PF02049] (21-106)
  IPR001624 Flagellar hook-basal body complex protein FliE [PR01006] (36-52)
  IPR001624 Flagellar hook-basal body complex protein FliE [PR01006] (70-86)
  IPR001624 Flagellar hook-basal body complex protein FliE [PR01006] (91-104)
  IPR001624 Flagellar hook-basal body complex protein FliE [PTHR34653] (6-106)
  IPR001624 Flagellar hook-basal body complex protein FliE [TIGR00205] (23-106)

Sequence (106 aa):
MEPLTNHAVQMMRPQASTPTAGTTQQRTSTHEAQQSFKQMLSDSIRGVNESQKTSEVATQRMARGDDIDLHEVMIAGQKADITLRTATEIRDKAVEAYQEVMRMQI

Secondary structure (DSSP, 8-state):
-----------------------------HHHHHHHHHHHHHHHHHHHHHHHHHHHHHHHHHTT-----HHHHHHHHHHHHHHHHHHHHHHHHHHHHHHHHHHH--